Protein AF-A0A8S3QAE2-F1 (afdb_monomer_lite)

Structure (mmCIF, N/CA/C/O backbone):
data_AF-A0A8S3QAE2-F1
#
_entry.id   AF-A0A8S3QAE2-F1
#
loop_
_atom_site.group_PDB
_atom_site.id
_atom_site.type_symbol
_atom_site.label_atom_id
_atom_site.label_alt_id
_atom_site.label_comp_id
_atom_site.label_asym_id
_atom_site.label_entity_id
_atom_site.label_seq_id
_atom_site.pdbx_PDB_ins_code
_atom_site.Cartn_x
_atom_site.Cartn_y
_atom_site.Cartn_z
_atom_site.occupancy
_atom_site.B_iso_or_equiv
_atom_site.auth_seq_id
_atom_site.auth_comp_id
_atom_site.auth_asym_id
_atom_site.auth_atom_id
_atom_site.pdbx_PDB_model_num
ATOM 1 N N . MET A 1 1 ? 5.346 2.826 -36.496 1.00 33.41 1 MET A N 1
ATOM 2 C CA . MET A 1 1 ? 6.355 3.898 -36.346 1.00 33.41 1 MET A CA 1
ATOM 3 C C . MET A 1 1 ? 5.677 5.131 -35.771 1.00 33.41 1 MET A C 1
ATOM 5 O O . MET A 1 1 ? 4.585 5.444 -36.214 1.00 33.41 1 MET A O 1
ATOM 9 N N . ALA A 1 2 ? 6.364 5.783 -34.827 1.00 33.34 2 ALA A N 1
ATOM 10 C CA . ALA A 1 2 ? 6.107 7.104 -34.240 1.00 33.34 2 ALA A CA 1
ATOM 11 C C . ALA A 1 2 ? 4.849 7.286 -33.361 1.00 33.34 2 ALA A C 1
ATOM 13 O O . ALA A 1 2 ? 3.817 7.772 -33.804 1.00 33.34 2 ALA A O 1
ATOM 14 N N . GLY A 1 3 ? 5.013 6.998 -32.065 1.00 30.45 3 GLY A N 1
ATOM 15 C CA . GLY A 1 3 ? 4.266 7.628 -30.974 1.00 30.45 3 GLY A CA 1
ATOM 16 C C . GLY A 1 3 ? 5.260 8.137 -29.928 1.00 30.45 3 GLY A C 1
ATOM 17 O O . GLY A 1 3 ? 5.674 7.394 -29.048 1.00 30.45 3 GLY A O 1
ATOM 18 N N . ILE A 1 4 ? 5.722 9.373 -30.091 1.00 41.25 4 ILE A N 1
ATOM 19 C CA . ILE A 1 4 ? 6.618 10.121 -29.195 1.00 41.25 4 ILE A CA 1
ATOM 20 C C . ILE A 1 4 ? 6.100 11.571 -29.316 1.00 41.25 4 ILE A C 1
ATOM 22 O O . ILE A 1 4 ? 5.883 12.005 -30.442 1.00 41.25 4 ILE A O 1
ATOM 26 N N . LYS A 1 5 ? 5.814 12.397 -28.306 1.00 42.12 5 LYS A N 1
ATOM 27 C CA . LYS A 1 5 ? 6.364 12.667 -26.967 1.00 42.12 5 LYS A CA 1
ATOM 28 C C . LYS A 1 5 ? 5.298 13.515 -26.248 1.00 42.12 5 LYS A C 1
ATOM 30 O O . LYS A 1 5 ? 4.726 14.376 -26.907 1.00 42.12 5 LYS A O 1
ATOM 35 N N . ASN A 1 6 ? 5.067 13.293 -24.953 1.00 36.12 6 ASN A N 1
ATOM 36 C CA . ASN A 1 6 ? 4.832 14.323 -23.919 1.00 36.12 6 ASN A CA 1
ATOM 37 C C . ASN A 1 6 ? 4.380 13.650 -22.611 1.00 36.12 6 ASN A C 1
ATOM 39 O O . ASN A 1 6 ? 3.239 13.774 -22.183 1.00 36.12 6 ASN A O 1
ATOM 43 N N . GLY A 1 7 ? 5.294 12.922 -21.978 1.00 36.00 7 GLY A N 1
ATOM 44 C CA . GLY A 1 7 ? 5.273 12.693 -20.537 1.00 36.00 7 GLY A CA 1
ATOM 45 C C . GLY A 1 7 ? 6.662 13.081 -20.066 1.00 36.00 7 GLY A C 1
ATOM 46 O O . GLY A 1 7 ? 7.631 12.428 -20.454 1.00 36.00 7 GLY A O 1
ATOM 47 N N . PHE A 1 8 ? 6.790 14.233 -19.412 1.00 42.41 8 PHE A N 1
ATOM 48 C CA . PHE A 1 8 ? 8.089 14.701 -18.942 1.00 42.41 8 PHE A CA 1
ATOM 49 C C . PHE A 1 8 ? 8.642 13.719 -17.912 1.00 42.41 8 PHE A C 1
ATOM 51 O O . PHE A 1 8 ? 7.903 13.130 -17.134 1.00 42.41 8 PHE A O 1
ATOM 58 N N . ALA A 1 9 ? 9.954 13.533 -17.973 1.00 39.81 9 ALA A N 1
ATOM 59 C CA . ALA A 1 9 ? 10.709 12.635 -17.129 1.00 39.81 9 ALA A CA 1
ATOM 60 C C . ALA A 1 9 ? 10.407 12.837 -15.632 1.00 39.81 9 ALA A C 1
ATOM 62 O O . ALA A 1 9 ? 10.453 13.962 -15.134 1.00 39.81 9 ALA A O 1
ATOM 63 N N . ASN A 1 10 ? 10.242 11.695 -14.958 1.00 50.78 10 ASN A N 1
ATOM 64 C CA . ASN A 1 10 ? 10.251 11.450 -13.515 1.00 50.78 10 ASN A CA 1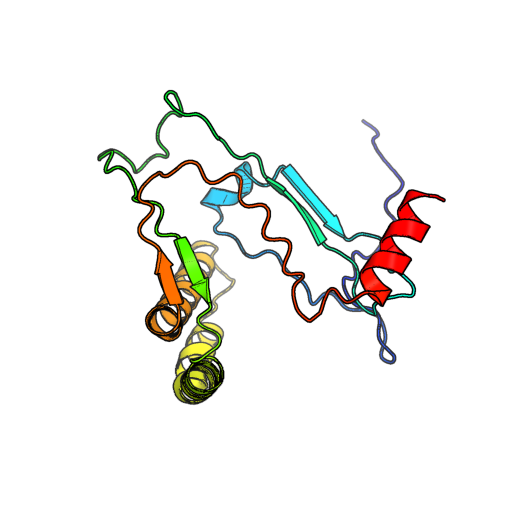
ATOM 65 C C . ASN A 1 10 ? 8.884 11.478 -12.805 1.00 50.78 10 ASN A C 1
ATOM 67 O O . ASN A 1 10 ? 8.464 12.489 -12.246 1.00 50.78 10 ASN A O 1
ATOM 71 N N . ASP A 1 11 ? 8.265 10.296 -12.754 1.00 72.50 11 ASP A N 1
ATOM 72 C CA . ASP A 1 11 ? 7.058 9.931 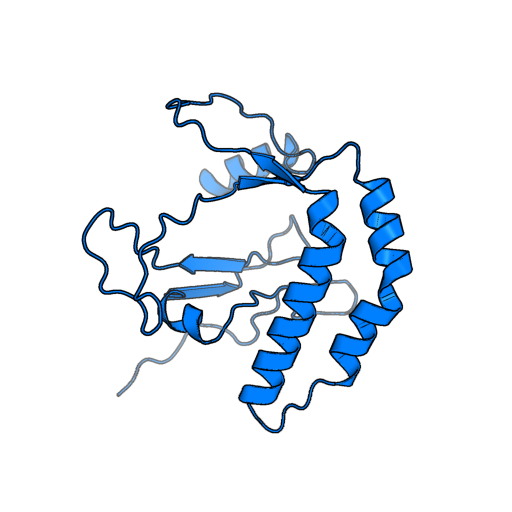-11.998 1.00 72.50 11 ASP A CA 1
ATOM 73 C C . ASP A 1 11 ? 7.301 9.922 -10.470 1.00 72.50 11 ASP A C 1
ATOM 75 O O . ASP A 1 11 ? 7.118 8.910 -9.792 1.00 72.50 11 ASP A O 1
ATOM 79 N N . PHE A 1 12 ? 7.785 11.031 -9.908 1.00 87.75 12 PHE A N 1
ATOM 80 C CA . PHE A 1 12 ? 7.964 11.167 -8.464 1.00 87.75 12 PHE A CA 1
ATOM 81 C C . PHE A 1 12 ? 6.611 11.250 -7.767 1.00 87.75 12 PHE A C 1
ATOM 83 O O . PHE A 1 12 ? 5.754 12.043 -8.147 1.00 87.75 12 PHE A O 1
ATOM 90 N N . THR A 1 13 ? 6.438 10.461 -6.712 1.00 89.94 13 THR A N 1
ATOM 91 C CA . THR A 1 13 ? 5.205 10.466 -5.921 1.00 89.94 13 THR A CA 1
ATOM 92 C C . THR A 1 13 ? 5.308 11.383 -4.708 1.00 89.94 13 THR A C 1
ATOM 94 O O . THR A 1 13 ? 4.295 11.666 -4.084 1.00 89.94 13 THR A O 1
ATOM 97 N N . PHE A 1 14 ? 6.506 11.890 -4.401 1.00 90.81 14 PHE A N 1
ATOM 98 C CA . PHE A 1 14 ? 6.782 12.772 -3.272 1.00 90.81 14 PHE A CA 1
ATOM 99 C C . PHE A 1 14 ? 7.762 13.896 -3.637 1.00 90.81 14 PHE A C 1
ATOM 101 O O . PHE A 1 14 ? 8.730 13.678 -4.370 1.00 90.81 14 PHE A O 1
ATOM 108 N N . CYS A 1 15 ? 7.529 15.090 -3.092 1.00 88.75 15 CYS A N 1
ATOM 109 C CA . CYS A 1 15 ? 8.373 16.274 -3.214 1.00 88.75 15 CYS A CA 1
ATOM 110 C C . CYS A 1 15 ? 8.490 16.971 -1.852 1.00 88.75 15 CYS A C 1
ATOM 112 O O . CYS A 1 15 ? 7.566 17.649 -1.400 1.00 88.75 15 CYS A O 1
ATOM 114 N N . GLY A 1 16 ? 9.644 16.811 -1.203 1.00 85.75 16 GLY A N 1
ATOM 115 C CA . GLY A 1 16 ? 9.941 17.405 0.097 1.00 85.75 16 GLY A CA 1
ATOM 116 C C . GLY A 1 16 ? 11.112 18.385 0.052 1.00 85.75 16 GLY A C 1
ATOM 117 O O . GLY A 1 16 ? 11.739 18.608 -0.983 1.00 85.75 16 GLY A O 1
ATOM 118 N N . ALA A 1 17 ? 11.471 18.932 1.217 1.00 83.88 17 ALA A N 1
ATOM 119 C CA . ALA A 1 17 ? 12.594 19.868 1.355 1.00 83.88 17 ALA A CA 1
ATOM 120 C C . ALA A 1 17 ? 13.947 19.290 0.885 1.00 83.88 17 ALA A C 1
ATOM 122 O O . ALA A 1 17 ? 14.838 20.041 0.498 1.00 83.88 17 ALA A O 1
ATOM 123 N N . ASN A 1 18 ? 14.082 17.960 0.890 1.00 85.00 18 ASN A N 1
ATOM 124 C CA . ASN A 1 18 ? 15.288 17.237 0.480 1.00 85.00 18 ASN A CA 1
ATOM 125 C C . ASN A 1 18 ? 15.243 16.746 -0.981 1.00 85.00 18 ASN A C 1
ATOM 127 O O . ASN A 1 18 ? 16.085 15.945 -1.380 1.00 85.00 18 ASN A O 1
ATOM 131 N N . GLY A 1 19 ? 14.270 17.204 -1.774 1.00 85.81 19 GLY A N 1
ATOM 132 C CA . GLY A 1 19 ? 14.099 16.821 -3.175 1.00 85.81 19 GLY A CA 1
ATOM 133 C C . GLY A 1 19 ? 12.911 15.891 -3.415 1.00 85.81 19 GLY A C 1
ATOM 134 O O . GLY A 1 19 ? 12.028 15.737 -2.570 1.00 85.81 19 GLY A O 1
ATOM 135 N N . MET A 1 20 ? 12.885 15.296 -4.608 1.00 88.69 20 MET A N 1
ATOM 136 C CA . MET A 1 20 ? 11.793 14.441 -5.071 1.00 88.69 20 MET A CA 1
ATOM 137 C C . MET A 1 20 ? 12.161 12.958 -4.971 1.00 88.69 20 MET A C 1
ATOM 139 O O . MET A 1 20 ? 13.304 12.580 -5.239 1.00 88.69 20 MET A O 1
ATOM 143 N N . SER A 1 21 ? 11.196 12.114 -4.611 1.00 87.81 21 SER A N 1
ATOM 144 C CA . SER A 1 21 ? 11.369 10.660 -4.532 1.00 87.81 21 SER A CA 1
ATOM 145 C C . SER A 1 21 ? 10.104 9.906 -4.952 1.00 87.81 21 SER A C 1
ATOM 147 O O . SER A 1 21 ? 9.015 10.467 -5.071 1.00 87.81 21 SER A O 1
ATOM 149 N N . VAL A 1 22 ? 10.268 8.615 -5.239 1.00 89.00 22 VAL A N 1
ATOM 150 C CA . VAL A 1 22 ? 9.166 7.670 -5.451 1.00 89.00 22 VAL A CA 1
ATOM 151 C C . VAL A 1 22 ? 9.042 6.871 -4.166 1.00 89.00 22 VAL A C 1
ATOM 153 O O . VAL A 1 22 ? 9.983 6.164 -3.814 1.00 89.00 22 VAL A O 1
ATOM 156 N N . ILE A 1 23 ? 7.934 7.026 -3.446 1.00 88.06 23 ILE A N 1
ATOM 157 C CA . ILE A 1 23 ? 7.687 6.327 -2.172 1.00 88.06 23 ILE A CA 1
ATOM 158 C C . ILE A 1 23 ? 6.285 5.717 -2.078 1.00 88.06 23 ILE A C 1
ATOM 160 O O . ILE A 1 23 ? 6.007 4.966 -1.145 1.00 88.06 23 ILE A O 1
ATOM 164 N N . ASP A 1 24 ? 5.421 5.993 -3.054 1.00 84.69 24 ASP A N 1
ATOM 165 C CA . ASP A 1 24 ? 4.077 5.440 -3.144 1.00 84.69 24 ASP A CA 1
ATOM 166 C C . ASP A 1 24 ? 4.053 4.349 -4.222 1.00 84.69 24 ASP A C 1
ATOM 168 O O . ASP A 1 24 ? 4.455 4.575 -5.365 1.00 84.69 24 ASP A O 1
ATOM 172 N N . TYR A 1 25 ? 3.577 3.154 -3.864 1.00 85.62 25 TYR A N 1
ATOM 173 C CA . TYR A 1 25 ? 3.627 1.973 -4.728 1.00 85.62 25 TYR A CA 1
ATOM 174 C C . TYR A 1 25 ? 2.297 1.220 -4.738 1.00 85.62 25 TYR A C 1
ATOM 176 O O . TYR A 1 25 ? 1.613 1.113 -3.720 1.00 85.62 25 TYR A O 1
ATOM 184 N N . LEU A 1 26 ? 1.972 0.621 -5.885 1.00 83.88 26 LEU A N 1
ATOM 185 C CA . LEU A 1 26 ? 0.961 -0.426 -5.992 1.00 83.88 26 LEU A CA 1
ATOM 186 C C . LEU A 1 26 ? 1.670 -1.778 -6.104 1.00 83.88 26 LEU A C 1
ATOM 188 O O . LEU A 1 26 ? 2.275 -2.074 -7.131 1.00 83.88 26 LEU A O 1
ATOM 192 N N . LEU A 1 27 ? 1.574 -2.600 -5.060 1.00 83.44 27 LEU A N 1
ATOM 193 C CA . LEU A 1 27 ? 2.109 -3.960 -5.061 1.00 83.44 27 LEU A CA 1
ATOM 194 C C . LEU A 1 27 ? 0.990 -4.950 -5.376 1.00 83.44 27 LEU A C 1
ATOM 196 O O . LEU A 1 27 ? -0.025 -4.984 -4.678 1.00 83.44 27 LEU A O 1
ATOM 200 N N . VAL A 1 28 ? 1.173 -5.758 -6.419 1.00 78.12 28 VAL A N 1
ATOM 201 C CA . VAL A 1 28 ? 0.235 -6.822 -6.796 1.00 78.12 28 VAL A CA 1
ATOM 202 C C . VAL A 1 28 ? 1.001 -8.060 -7.276 1.00 78.12 28 VAL A C 1
ATOM 204 O O . VAL A 1 28 ? 2.088 -7.913 -7.835 1.00 78.12 28 VAL A O 1
ATOM 207 N N . PRO A 1 29 ? 0.454 -9.277 -7.098 1.00 73.88 29 PRO A N 1
ATOM 208 C CA . PRO A 1 29 ? 0.997 -10.478 -7.725 1.00 73.88 29 PRO A CA 1
ATOM 209 C C . PRO A 1 29 ? 1.040 -10.356 -9.252 1.00 73.88 29 PRO A C 1
ATOM 211 O O . PRO A 1 29 ? 0.155 -9.738 -9.851 1.00 73.88 29 PRO A O 1
ATOM 214 N N . VAL A 1 30 ? 2.004 -11.027 -9.891 1.00 76.25 30 VAL A N 1
ATOM 215 C CA . VAL A 1 30 ? 2.148 -11.057 -11.362 1.00 76.25 30 VAL A CA 1
ATOM 216 C C . VAL A 1 30 ? 0.861 -11.524 -12.053 1.00 76.25 30 VAL A C 1
ATOM 218 O O . VAL A 1 30 ? 0.484 -10.997 -13.098 1.00 76.25 30 VAL A O 1
ATOM 221 N N . SER A 1 31 ? 0.121 -12.451 -11.438 1.00 75.69 31 SER A N 1
ATOM 222 C CA . SER A 1 31 ? -1.170 -12.939 -11.943 1.00 75.69 31 SER A CA 1
ATOM 223 C C . SER A 1 31 ? -2.245 -11.851 -12.073 1.00 75.69 31 SER A C 1
ATOM 225 O O . SER A 1 31 ? -3.191 -12.019 -12.842 1.00 75.69 31 SER A O 1
ATOM 227 N N . LEU A 1 32 ? -2.097 -10.725 -11.366 1.00 78.38 32 LEU A N 1
ATOM 228 C CA . LEU A 1 32 ? -3.000 -9.576 -11.425 1.00 78.38 32 LEU A CA 1
ATOM 229 C C . LEU A 1 32 ? -2.488 -8.455 -12.342 1.00 78.38 32 LEU A C 1
ATOM 231 O O . LEU A 1 32 ? -3.192 -7.470 -12.549 1.00 78.38 32 LEU A O 1
ATOM 235 N N . PHE A 1 33 ? -1.310 -8.574 -12.956 1.00 83.31 33 PHE A N 1
ATOM 236 C CA . PHE A 1 33 ? -0.841 -7.561 -13.912 1.00 83.31 33 PHE A CA 1
ATOM 237 C C . PHE A 1 33 ? -1.807 -7.363 -15.092 1.00 83.31 33 PHE A C 1
ATOM 239 O O . PHE A 1 33 ? -2.076 -6.211 -15.433 1.00 83.31 33 PHE A O 1
ATOM 246 N N . PRO A 1 34 ? -2.427 -8.418 -15.670 1.00 82.19 34 PRO A N 1
ATOM 247 C CA . PRO A 1 34 ? -3.360 -8.251 -16.784 1.00 82.19 34 PRO A CA 1
ATOM 248 C C . PRO A 1 34 ? -4.613 -7.429 -16.451 1.00 82.19 34 PRO A C 1
ATOM 250 O O . PRO A 1 34 ? -5.269 -6.922 -17.362 1.00 82.19 34 PRO A O 1
ATOM 253 N N . ILE A 1 35 ? -4.974 -7.291 -15.167 1.00 84.38 35 ILE A N 1
ATOM 254 C CA . ILE A 1 35 ? -6.123 -6.466 -14.774 1.00 84.38 35 ILE A CA 1
ATOM 255 C C . ILE A 1 35 ? -5.755 -4.989 -14.619 1.00 84.38 35 ILE A C 1
ATOM 257 O O . ILE A 1 35 ? -6.650 -4.151 -14.696 1.00 84.38 35 ILE A O 1
ATOM 261 N N . VAL A 1 36 ? -4.483 -4.625 -14.451 1.00 87.06 36 VAL A N 1
ATOM 262 C CA . VAL A 1 36 ? -4.068 -3.220 -14.332 1.00 87.06 36 VAL A CA 1
ATOM 263 C C . VAL A 1 36 ? -4.026 -2.592 -15.728 1.00 87.06 36 VAL A C 1
ATOM 265 O O . VAL A 1 36 ? -3.139 -2.883 -16.523 1.00 87.06 36 VAL A O 1
ATOM 268 N N . ARG A 1 37 ? -4.998 -1.729 -16.055 1.00 84.75 37 ARG A N 1
ATOM 269 C CA . ARG A 1 37 ? -5.034 -1.022 -17.354 1.00 84.75 37 ARG A CA 1
ATOM 270 C C . ARG A 1 37 ? -4.162 0.213 -17.373 1.00 84.75 37 ARG A C 1
ATOM 272 O O . ARG A 1 37 ? -3.623 0.564 -18.417 1.00 84.75 37 ARG A O 1
ATOM 279 N N . GLN A 1 38 ? -4.110 0.909 -16.245 1.00 84.50 38 GLN A N 1
ATOM 280 C CA . GLN A 1 38 ? -3.473 2.208 -16.165 1.00 84.50 38 GLN A CA 1
ATOM 281 C C . GLN A 1 38 ? -2.932 2.435 -14.760 1.00 84.50 38 GLN A C 1
ATOM 283 O O . GLN A 1 38 ? -3.618 2.161 -13.774 1.00 84.50 38 GLN A O 1
ATOM 288 N N . LEU A 1 39 ? -1.711 2.955 -14.700 1.00 87.75 39 LEU A N 1
ATOM 289 C CA . LEU A 1 39 ? -1.067 3.483 -13.509 1.00 87.75 39 LEU A CA 1
ATOM 290 C C . LEU A 1 39 ? -0.482 4.841 -13.905 1.00 87.75 39 LEU A C 1
ATOM 292 O O . LEU A 1 39 ? 0.366 4.898 -14.792 1.00 87.75 39 LEU A O 1
ATOM 296 N N . ILE A 1 40 ? -0.980 5.922 -13.311 1.00 86.50 40 ILE A N 1
ATOM 297 C CA . ILE A 1 40 ? -0.505 7.288 -13.563 1.00 86.50 40 ILE A CA 1
ATOM 298 C C . ILE A 1 40 ? -0.127 7.928 -12.235 1.00 86.50 40 ILE A C 1
ATOM 300 O O . ILE A 1 40 ? -0.938 7.949 -11.307 1.00 86.50 40 ILE A O 1
ATOM 304 N N . VAL A 1 41 ? 1.065 8.518 -12.178 1.00 88.31 41 VAL A N 1
ATOM 305 C CA . VAL A 1 41 ? 1.405 9.499 -11.148 1.00 88.31 41 VAL A CA 1
ATOM 306 C C . VAL A 1 41 ? 0.854 10.850 -11.591 1.00 88.31 41 VAL A C 1
ATOM 308 O O . VAL A 1 41 ? 1.169 11.349 -12.669 1.00 88.31 41 VAL A O 1
ATOM 311 N N . SER A 1 42 ? -0.056 11.406 -10.800 1.00 83.88 42 SER A N 1
ATOM 312 C CA . SER A 1 42 ? -0.678 12.698 -11.094 1.00 83.88 42 SER A CA 1
ATOM 313 C C . SER A 1 42 ? 0.303 13.838 -10.821 1.00 83.88 42 SER A C 1
ATOM 315 O O . SER A 1 42 ? 1.310 13.657 -10.147 1.00 83.88 42 SER A O 1
ATOM 317 N N . ASN A 1 43 ? -0.005 15.045 -11.291 1.00 83.94 43 ASN A N 1
ATOM 318 C CA . ASN A 1 43 ? 0.810 16.208 -10.945 1.00 83.94 43 ASN A CA 1
ATOM 319 C C . ASN A 1 43 ? 0.764 16.485 -9.435 1.00 83.94 43 ASN A C 1
ATOM 321 O O . ASN A 1 43 ? -0.282 16.323 -8.796 1.00 83.94 43 A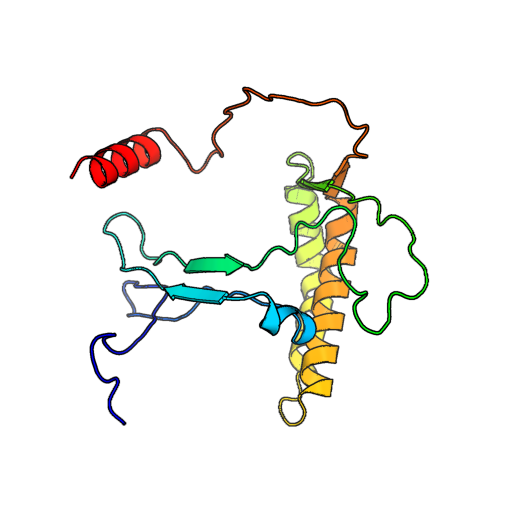SN A O 1
ATOM 325 N N . PHE A 1 44 ? 1.879 16.978 -8.892 1.00 83.88 44 PHE A N 1
ATOM 326 C CA . PHE A 1 44 ? 1.900 17.555 -7.553 1.00 83.88 44 PHE A CA 1
ATOM 327 C C . PHE A 1 44 ? 0.875 18.681 -7.440 1.00 83.88 44 PHE A C 1
ATOM 329 O O . PHE A 1 44 ? 0.643 19.450 -8.377 1.00 83.88 44 PHE A O 1
ATOM 336 N N . THR A 1 45 ? 0.278 18.786 -6.260 1.00 81.25 45 THR A N 1
ATOM 337 C CA . THR A 1 45 ? -0.636 19.876 -5.927 1.00 81.25 45 THR A CA 1
ATOM 338 C C . THR A 1 45 ? -0.023 20.707 -4.814 1.00 81.25 45 THR A C 1
ATOM 340 O O . THR A 1 45 ? 0.835 20.238 -4.078 1.00 81.25 45 THR A O 1
ATOM 343 N N . THR A 1 46 ? -0.482 21.940 -4.629 1.00 80.56 46 THR A N 1
ATOM 344 C CA . THR A 1 46 ? -0.032 22.777 -3.505 1.00 80.56 46 THR A CA 1
ATOM 345 C C . THR A 1 46 ? -0.564 22.302 -2.148 1.00 80.56 46 THR A C 1
ATOM 347 O O . THR A 1 46 ? -0.238 22.892 -1.121 1.00 80.56 46 THR A O 1
ATOM 350 N N . PHE A 1 47 ? -1.404 21.265 -2.133 1.00 80.56 47 PHE A N 1
ATOM 351 C CA . PHE A 1 47 ? -2.113 20.788 -0.946 1.00 80.56 47 PHE A CA 1
ATOM 352 C C . PHE A 1 47 ? -1.459 19.571 -0.294 1.00 80.56 47 PHE A C 1
ATOM 354 O O . PHE A 1 47 ? -1.844 19.206 0.815 1.00 80.56 47 PHE A O 1
ATOM 361 N N . SER A 1 48 ? -0.505 18.937 -0.973 1.00 83.94 48 SER A N 1
ATOM 362 C CA . SER A 1 48 ? 0.249 17.806 -0.450 1.00 83.94 48 SER A CA 1
ATOM 363 C C . SER A 1 48 ? 1.627 17.767 -1.096 1.00 83.94 48 SER A C 1
ATOM 365 O O . SER A 1 48 ? 1.789 18.050 -2.280 1.00 83.94 48 SER A O 1
ATOM 367 N N . ASP A 1 49 ? 2.606 17.385 -0.294 1.00 85.38 49 ASP A N 1
ATOM 368 C CA . ASP A 1 49 ? 3.937 16.953 -0.705 1.00 85.38 49 ASP A CA 1
ATOM 369 C C . ASP A 1 49 ? 3.929 15.619 -1.470 1.00 85.38 49 ASP A C 1
ATOM 371 O O . ASP A 1 49 ? 4.937 15.271 -2.078 1.00 85.38 49 ASP A O 1
ATOM 375 N N . HIS A 1 50 ? 2.800 14.903 -1.515 1.00 89.94 50 HIS A N 1
ATOM 376 C CA . HIS A 1 50 ? 2.608 13.714 -2.339 1.00 89.94 50 HIS A CA 1
ATOM 377 C C . HIS A 1 50 ? 1.766 13.986 -3.595 1.00 89.94 50 HIS A C 1
ATOM 379 O O . HIS A 1 50 ? 0.797 14.752 -3.592 1.00 89.94 50 HIS A O 1
ATOM 385 N N . ALA A 1 51 ? 2.111 13.290 -4.675 1.00 87.75 51 ALA A N 1
ATOM 386 C CA . ALA A 1 51 ? 1.331 13.192 -5.897 1.00 87.75 51 ALA A CA 1
ATOM 387 C C . ALA A 1 51 ? 0.395 11.974 -5.852 1.00 87.75 51 ALA A C 1
ATOM 389 O O . ALA A 1 51 ? 0.748 10.895 -5.378 1.00 87.75 51 ALA A O 1
ATOM 390 N N . PHE A 1 52 ? -0.821 12.128 -6.378 1.00 82.94 52 PHE A N 1
ATOM 391 C CA . PHE A 1 52 ? -1.810 11.050 -6.381 1.00 82.94 52 PHE A CA 1
ATOM 392 C C . PHE A 1 52 ? -1.462 9.943 -7.381 1.00 82.94 52 PHE A C 1
ATOM 394 O O . PHE A 1 52 ? -1.226 10.217 -8.557 1.00 82.94 52 PHE A O 1
ATOM 401 N N . LEU A 1 53 ? -1.567 8.685 -6.949 1.00 86.38 53 LEU A N 1
ATOM 402 C CA . LEU A 1 53 ? -1.548 7.525 -7.841 1.00 86.38 53 LEU A CA 1
ATOM 403 C C . LEU A 1 53 ? -2.956 7.226 -8.365 1.00 86.38 53 LEU A C 1
ATOM 405 O O . LEU A 1 53 ? -3.843 6.819 -7.612 1.00 86.38 53 LEU A O 1
ATOM 409 N N . HIS A 1 54 ? -3.162 7.393 -9.669 1.00 81.69 54 HIS A N 1
ATOM 410 C CA . HIS A 1 54 ? -4.378 6.965 -10.351 1.00 81.69 54 HIS A CA 1
ATOM 411 C C . HIS A 1 54 ? -4.178 5.555 -10.906 1.00 81.69 54 HIS A C 1
ATOM 413 O O . HIS A 1 54 ? -3.329 5.318 -11.763 1.00 81.69 54 HIS A O 1
ATOM 419 N N . ILE A 1 55 ? -4.990 4.620 -10.414 1.00 84.88 55 ILE A N 1
ATOM 420 C CA . ILE A 1 55 ? -4.980 3.217 -10.820 1.00 84.88 55 ILE A CA 1
ATOM 421 C C . ILE A 1 55 ? -6.317 2.877 -11.482 1.00 84.88 55 ILE A C 1
ATOM 423 O O . ILE A 1 55 ? -7.373 3.012 -10.861 1.00 84.88 55 ILE A O 1
ATOM 427 N N . GLN A 1 56 ? -6.274 2.381 -12.717 1.00 81.19 56 GLN A N 1
ATOM 428 C CA . GLN A 1 56 ? -7.440 1.828 -13.403 1.00 81.19 56 GLN A CA 1
ATOM 429 C C . GLN A 1 56 ? -7.335 0.305 -13.468 1.00 81.19 56 GLN A C 1
ATOM 431 O O . GLN A 1 56 ? -6.428 -0.245 -14.095 1.00 81.19 56 GLN A O 1
ATOM 436 N N . LEU A 1 57 ? -8.307 -0.379 -12.865 1.00 85.12 57 LEU A N 1
ATOM 437 C CA . LEU A 1 57 ? -8.396 -1.838 -12.866 1.00 85.12 57 LEU A CA 1
ATOM 438 C C . LEU A 1 57 ? -9.525 -2.315 -13.791 1.00 85.12 57 LEU A C 1
ATOM 440 O O . LEU A 1 57 ? -10.659 -1.842 -13.710 1.00 85.12 57 LEU A O 1
ATOM 444 N N . SER A 1 58 ? -9.229 -3.299 -14.639 1.00 80.19 58 SER A N 1
ATOM 445 C CA . SER A 1 58 ? -10.211 -4.138 -15.326 1.00 80.19 58 SER A CA 1
ATOM 446 C C . SER A 1 58 ? -10.845 -5.072 -14.308 1.00 80.19 58 SER A C 1
ATOM 448 O O . SER A 1 58 ? -10.426 -6.217 -14.145 1.00 80.19 58 SER A O 1
ATOM 450 N N . LEU A 1 59 ? -11.863 -4.604 -13.600 1.00 64.81 59 LEU A N 1
ATOM 451 C CA . LEU A 1 59 ? -12.669 -5.521 -12.812 1.00 64.81 59 LEU A CA 1
ATOM 452 C C . LEU A 1 59 ? -13.525 -6.334 -13.785 1.00 64.81 59 LEU A C 1
ATOM 454 O O . LEU A 1 59 ? -14.453 -5.804 -14.398 1.00 64.81 59 LEU A O 1
ATOM 458 N N . LEU A 1 60 ? -13.228 -7.629 -13.917 1.00 55.75 60 LEU A N 1
ATOM 459 C CA . LEU A 1 60 ? -14.174 -8.606 -14.452 1.00 55.75 60 LEU A CA 1
ATOM 460 C C . LEU A 1 60 ? -15.316 -8.759 -13.438 1.00 55.75 60 LEU A C 1
ATOM 462 O O . LEU A 1 60 ? -15.455 -9.768 -12.758 1.00 55.75 60 LEU A O 1
ATOM 466 N N . CYS A 1 61 ? -16.158 -7.736 -13.321 1.00 41.78 61 CYS A N 1
ATOM 467 C CA . CYS A 1 61 ? -17.436 -7.826 -12.631 1.00 41.78 61 CYS A CA 1
ATOM 468 C C . CYS A 1 61 ? -18.443 -8.558 -13.525 1.00 41.78 61 CYS A C 1
ATOM 470 O O . CYS A 1 61 ? -19.512 -8.028 -13.812 1.00 41.78 61 CYS A O 1
ATOM 472 N N . ASN A 1 62 ? -18.125 -9.778 -13.964 1.00 38.38 62 ASN A N 1
ATOM 473 C CA . ASN A 1 62 ? -19.120 -10.641 -14.581 1.00 38.38 62 ASN A CA 1
ATOM 474 C C . ASN A 1 62 ? -19.609 -11.656 -13.560 1.00 38.38 62 ASN A C 1
ATOM 476 O O . ASN A 1 62 ? -19.072 -12.747 -13.390 1.00 38.38 62 ASN A O 1
ATOM 480 N N . LYS A 1 63 ? -20.736 -11.291 -12.941 1.00 47.50 63 LYS A N 1
ATOM 481 C CA . LYS A 1 63 ? -21.767 -12.272 -12.623 1.00 47.50 63 LYS A CA 1
ATOM 482 C C . LYS A 1 63 ? -21.962 -13.141 -13.878 1.00 47.50 63 LYS A C 1
ATOM 484 O O . LYS A 1 63 ? -22.370 -12.635 -14.914 1.00 47.50 63 LYS A O 1
ATOM 489 N N . GLN A 1 64 ? -21.668 -14.429 -13.738 1.00 41.22 64 GLN A N 1
ATOM 490 C CA . GLN A 1 64 ? -22.051 -15.553 -14.602 1.00 41.22 64 GLN A CA 1
ATOM 491 C C . GLN A 1 64 ? -21.126 -16.032 -15.733 1.00 41.22 64 GLN A C 1
ATOM 493 O O . GLN A 1 64 ? -21.259 -17.204 -16.036 1.00 41.22 64 GLN A O 1
ATOM 498 N N . ASN A 1 65 ? -20.176 -15.280 -16.305 1.00 38.50 65 ASN A N 1
ATOM 499 C CA . ASN A 1 65 ? -19.405 -15.793 -17.465 1.00 38.50 65 ASN A CA 1
ATOM 500 C C . ASN A 1 65 ? -17.933 -15.334 -17.516 1.00 38.50 65 ASN A C 1
ATOM 502 O O . ASN A 1 65 ? -17.481 -14.800 -18.529 1.00 38.50 65 ASN A O 1
ATOM 506 N N . SER A 1 66 ? -17.164 -15.503 -16.442 1.00 38.09 66 SER A N 1
ATOM 507 C CA . SER A 1 66 ? -15.699 -15.454 -16.537 1.00 38.09 66 SER A CA 1
ATOM 508 C C . SER A 1 66 ? -15.167 -16.878 -16.593 1.00 38.09 66 SER A C 1
ATOM 510 O O . SER A 1 66 ? -15.365 -17.645 -15.653 1.00 38.09 66 SER A O 1
ATOM 512 N N . THR A 1 67 ? -14.505 -17.223 -17.696 1.00 39.84 67 THR A N 1
ATOM 513 C CA . THR A 1 67 ? -13.636 -18.399 -17.778 1.00 39.84 67 THR A CA 1
ATOM 514 C C . THR A 1 67 ? -12.716 -18.418 -16.555 1.00 39.84 67 THR A C 1
ATOM 516 O O . THR A 1 67 ? -12.118 -17.374 -16.264 1.00 39.84 67 THR A O 1
ATOM 519 N N . PRO A 1 68 ? -12.634 -19.538 -15.819 1.00 39.25 68 PRO A N 1
ATOM 520 C CA . PRO A 1 68 ? -11.855 -19.605 -14.593 1.00 39.25 68 PRO A CA 1
ATOM 521 C C . PRO A 1 68 ? -10.390 -19.279 -14.883 1.00 39.25 68 PRO A C 1
ATOM 523 O O . PRO A 1 68 ? -9.851 -19.633 -15.936 1.00 39.25 68 PRO A O 1
ATOM 526 N N . PHE A 1 69 ? -9.747 -18.590 -13.939 1.00 43.03 69 PHE A N 1
ATOM 527 C CA . PHE A 1 69 ? -8.290 -18.579 -13.877 1.00 43.03 69 PHE A CA 1
ATOM 528 C C . PHE A 1 69 ? -7.804 -20.042 -13.846 1.00 43.03 69 PHE A C 1
ATOM 530 O O . PHE A 1 69 ? -8.452 -20.872 -13.199 1.00 43.03 69 PHE A O 1
ATOM 537 N N . PRO A 1 70 ? -6.698 -20.390 -14.527 1.00 38.88 70 PRO A N 1
ATOM 538 C CA . PRO A 1 70 ? -6.174 -21.747 -14.469 1.00 38.88 70 PRO A CA 1
ATOM 539 C C . PRO A 1 70 ? -5.778 -22.047 -13.016 1.00 38.88 70 PRO A C 1
ATOM 541 O O . PRO A 1 70 ? -4.841 -21.442 -12.498 1.00 38.88 70 PRO A O 1
ATOM 544 N N . GLY A 1 71 ? -6.549 -22.916 -12.356 1.00 44.34 71 GLY A N 1
ATOM 545 C CA . GLY A 1 71 ? -6.419 -23.256 -10.934 1.00 44.34 71 GLY A CA 1
ATOM 546 C C . GLY A 1 71 ? -7.723 -23.222 -10.123 1.00 44.34 71 GLY A C 1
ATOM 547 O O . GLY A 1 71 ? -7.733 -23.728 -9.007 1.00 44.34 71 GLY A O 1
ATOM 548 N N . ASP A 1 72 ? -8.819 -22.677 -10.665 1.00 42.00 72 ASP A N 1
ATOM 549 C CA . ASP A 1 72 ? -10.095 -22.504 -9.944 1.00 42.00 72 ASP A CA 1
ATOM 550 C C . ASP A 1 72 ? -11.157 -23.542 -10.373 1.00 42.00 72 ASP A C 1
ATOM 552 O O . ASP A 1 72 ? -12.255 -23.213 -10.822 1.00 42.00 72 ASP A O 1
ATOM 556 N N . GLU A 1 73 ? -10.798 -24.831 -10.318 1.00 43.97 73 GLU A N 1
ATOM 557 C CA . GLU A 1 73 ? -11.674 -25.943 -10.741 1.00 43.97 73 GLU A CA 1
ATOM 558 C C . GLU A 1 73 ? -12.773 -26.282 -9.719 1.00 43.97 73 GLU A C 1
ATOM 560 O O . GLU A 1 73 ? -13.715 -27.009 -10.031 1.00 43.97 73 GLU A O 1
ATOM 565 N N . ASN A 1 74 ? -12.719 -25.699 -8.521 1.00 41.88 74 ASN A N 1
ATOM 566 C CA . ASN A 1 74 ? -13.732 -25.871 -7.488 1.00 41.88 74 ASN A CA 1
ATOM 567 C C . ASN A 1 74 ? -14.362 -24.517 -7.189 1.00 41.88 74 ASN A C 1
ATOM 569 O O . ASN A 1 74 ? -13.867 -23.774 -6.349 1.00 41.88 74 ASN A O 1
ATOM 573 N N . GLY A 1 75 ? -15.468 -24.212 -7.873 1.00 39.88 75 GLY A N 1
ATOM 574 C CA . GLY A 1 75 ? -16.279 -23.008 -7.679 1.00 39.88 75 GLY A CA 1
ATOM 575 C C . GLY A 1 75 ? -16.953 -22.933 -6.304 1.00 39.88 75 GLY A C 1
ATOM 576 O O . GLY A 1 75 ? -18.181 -22.842 -6.205 1.00 39.88 75 GLY A O 1
ATOM 577 N N . GLU A 1 76 ? -16.168 -22.947 -5.230 1.00 39.72 76 GLU A N 1
ATOM 578 C CA . GLU A 1 76 ? -16.602 -22.437 -3.946 1.00 39.72 76 GLU A CA 1
ATOM 579 C C . GLU A 1 76 ? -16.894 -20.954 -4.147 1.00 39.72 76 GLU A C 1
ATOM 581 O O . GLU A 1 76 ? -16.040 -20.166 -4.552 1.00 39.72 76 GLU A O 1
ATOM 586 N N . LYS A 1 77 ? -18.146 -20.559 -3.904 1.00 42.69 77 LYS A N 1
ATOM 587 C CA . LYS A 1 77 ? -18.503 -19.150 -3.755 1.00 42.69 77 LYS A CA 1
ATOM 588 C C . LYS A 1 77 ? -17.586 -18.579 -2.679 1.00 42.69 77 LYS A C 1
ATOM 590 O O . LYS A 1 77 ? -17.905 -18.716 -1.501 1.00 42.69 77 LYS A O 1
ATOM 595 N N . LEU A 1 78 ? -16.489 -17.938 -3.083 1.00 45.16 78 LEU A N 1
ATOM 596 C CA . LEU A 1 78 ? -15.652 -17.121 -2.218 1.00 45.16 78 LEU A CA 1
ATOM 597 C C . LEU A 1 78 ? -16.592 -16.132 -1.539 1.00 45.16 78 LEU A C 1
ATOM 599 O O . LEU A 1 78 ? -17.038 -15.148 -2.140 1.00 45.16 78 LEU A O 1
ATOM 603 N N . SER A 1 79 ? -16.973 -16.433 -0.297 1.00 45.75 79 SER A N 1
ATOM 604 C CA . SER A 1 79 ? -17.642 -15.473 0.553 1.00 45.75 79 SER A CA 1
ATOM 605 C C . SER A 1 79 ? -16.676 -14.308 0.630 1.00 45.75 79 SER A C 1
ATOM 607 O O . SER A 1 79 ? -15.604 -14.436 1.215 1.00 45.75 79 SER A O 1
ATOM 609 N N . GLN A 1 80 ? -17.006 -13.207 -0.047 1.00 52.12 80 GLN A N 1
ATOM 610 C CA . GLN A 1 80 ? -16.218 -11.988 0.033 1.00 52.12 80 GLN A CA 1
ATOM 611 C C . GLN A 1 80 ? -16.336 -11.478 1.464 1.00 52.12 80 GLN A C 1
ATOM 613 O O . GLN A 1 80 ? -17.246 -10.709 1.804 1.00 52.12 80 GLN A O 1
ATOM 618 N N . ASP A 1 81 ? -15.438 -11.973 2.304 1.00 57.28 81 ASP A N 1
ATOM 619 C CA . ASP A 1 81 ? -15.241 -11.514 3.655 1.00 57.28 81 ASP A CA 1
ATOM 620 C C . ASP A 1 81 ? -14.816 -10.058 3.550 1.00 57.28 81 ASP A C 1
ATOM 622 O O . ASP A 1 81 ? -13.746 -9.715 3.049 1.00 57.28 81 ASP A O 1
ATOM 626 N N . LYS A 1 82 ? -15.718 -9.163 3.953 1.00 61.03 82 LYS A N 1
ATOM 627 C CA . LYS A 1 82 ? -15.394 -7.744 4.014 1.00 61.03 82 LYS A CA 1
ATOM 628 C C . LYS A 1 82 ? -14.729 -7.493 5.349 1.00 61.03 82 LYS A C 1
ATOM 630 O O . LYS A 1 82 ? -15.389 -7.514 6.385 1.00 61.03 82 LYS A O 1
ATOM 635 N N . PHE A 1 83 ? -13.437 -7.233 5.316 1.00 69.44 83 PHE A N 1
ATOM 636 C CA . PHE A 1 83 ? -12.682 -6.834 6.490 1.00 69.44 83 PHE A CA 1
ATOM 637 C C . PHE A 1 83 ? -12.796 -5.318 6.667 1.00 69.44 83 PHE A C 1
ATOM 639 O O . PHE A 1 83 ? -12.589 -4.554 5.724 1.00 69.44 83 PHE A O 1
ATOM 646 N N . LYS A 1 84 ? -13.180 -4.870 7.866 1.00 73.38 84 LYS A N 1
ATOM 647 C CA . LYS A 1 84 ? -13.122 -3.455 8.259 1.00 73.38 84 LYS A CA 1
ATOM 648 C C . LYS A 1 84 ? -12.120 -3.314 9.397 1.00 73.38 84 LYS A C 1
ATOM 650 O O . LYS A 1 84 ? -12.159 -4.101 10.337 1.00 73.38 84 LYS A O 1
ATOM 655 N N . TRP A 1 85 ? -11.285 -2.283 9.332 1.00 75.62 85 TRP A N 1
ATOM 656 C CA . TRP A 1 85 ? -10.453 -1.875 10.458 1.00 75.62 85 TRP A CA 1
ATOM 657 C C . TRP A 1 85 ? -11.296 -1.664 11.724 1.00 75.62 85 TRP A C 1
ATOM 659 O O . TRP A 1 85 ? -12.357 -1.028 11.662 1.00 75.62 85 TRP A O 1
ATOM 669 N N . ASN A 1 86 ? -10.848 -2.222 12.849 1.00 79.94 86 ASN A N 1
ATOM 670 C CA . ASN A 1 86 ? -11.441 -1.950 14.150 1.00 79.94 86 ASN A CA 1
ATOM 671 C C . ASN A 1 86 ? -10.640 -0.850 14.861 1.00 79.94 86 ASN A C 1
ATOM 673 O O . ASN A 1 86 ? -9.572 -1.118 15.405 1.00 79.94 86 ASN A O 1
ATOM 677 N N . ASP A 1 87 ? -11.162 0.381 14.859 1.00 77.94 87 ASP A N 1
ATOM 678 C CA . ASP A 1 87 ? -10.486 1.547 15.448 1.00 77.94 87 ASP A CA 1
ATOM 679 C C . ASP A 1 87 ? -10.167 1.365 16.942 1.00 77.94 87 ASP A C 1
ATOM 681 O O . ASP A 1 87 ? -9.142 1.854 17.412 1.00 77.94 87 ASP A O 1
ATOM 685 N N . GLU A 1 88 ? -10.984 0.601 17.673 1.00 86.12 88 GLU A N 1
ATOM 686 C CA . GLU A 1 88 ? -10.766 0.295 19.097 1.00 86.12 88 GLU A CA 1
ATOM 687 C C . GLU A 1 88 ? -9.499 -0.537 19.336 1.00 86.12 88 GLU A C 1
ATOM 689 O O . GLU A 1 88 ? -8.898 -0.473 20.406 1.00 86.12 88 GLU A O 1
ATOM 694 N N . LEU A 1 89 ? -9.070 -1.304 18.331 1.00 85.00 89 LEU A N 1
ATOM 695 C CA . LEU A 1 89 ? -7.899 -2.174 18.408 1.00 85.00 89 LEU A CA 1
ATOM 696 C C . LEU A 1 89 ? -6.655 -1.543 17.775 1.00 85.00 89 LEU A C 1
ATOM 698 O O . LEU A 1 89 ? -5.634 -2.214 17.635 1.00 85.00 89 LEU A O 1
ATOM 702 N N . LYS A 1 90 ? -6.712 -0.262 17.393 1.00 82.50 90 LYS A N 1
ATOM 703 C CA . LYS A 1 90 ? -5.634 0.405 16.656 1.00 82.50 90 LYS A CA 1
ATOM 704 C C . LYS A 1 90 ? -4.295 0.377 17.397 1.00 82.50 90 LYS A C 1
ATOM 706 O O . LYS A 1 90 ? -3.294 -0.002 16.796 1.00 82.50 90 LYS A O 1
ATOM 711 N N . GLU A 1 91 ? -4.269 0.756 18.676 1.00 85.56 91 GLU A N 1
ATOM 712 C CA . GLU A 1 91 ? -3.021 0.771 19.458 1.00 85.56 91 GLU A CA 1
ATOM 713 C C . GLU A 1 91 ? -2.489 -0.648 19.694 1.00 85.56 91 GLU A C 1
ATOM 715 O O . GLU A 1 91 ? -1.306 -0.901 19.513 1.00 85.56 91 GLU A O 1
ATOM 720 N N . GLN A 1 92 ? -3.372 -1.615 19.956 1.00 87.75 92 GLN A N 1
ATOM 721 C CA . GLN A 1 92 ? -2.982 -3.022 20.113 1.00 87.75 92 GLN A CA 1
ATOM 722 C C . GLN A 1 92 ? -2.403 -3.600 18.816 1.00 87.75 92 GLN A C 1
ATOM 724 O O . GLN A 1 92 ? -1.434 -4.355 18.840 1.00 87.75 92 GLN A O 1
ATOM 729 N N . CYS A 1 93 ? -2.971 -3.216 17.672 1.00 87.00 93 CYS A N 1
ATOM 730 C CA . CYS A 1 93 ? -2.448 -3.588 16.369 1.00 87.00 93 CYS A CA 1
ATOM 731 C C . CYS A 1 93 ? -1.070 -2.967 16.121 1.00 87.00 93 CYS A C 1
ATOM 733 O O . CYS A 1 93 ? -0.182 -3.638 15.597 1.00 87.00 93 CYS A O 1
ATOM 735 N N . ARG A 1 94 ? -0.878 -1.700 16.505 1.00 87.94 94 ARG A N 1
ATOM 736 C CA . ARG A 1 94 ? 0.418 -1.022 16.416 1.00 87.94 94 ARG A CA 1
ATOM 737 C C . ARG A 1 94 ? 1.469 -1.738 17.261 1.00 87.94 94 ARG A C 1
ATOM 739 O O . ARG A 1 94 ? 2.540 -2.040 16.743 1.00 87.94 94 ARG A O 1
ATOM 746 N N . ASP A 1 95 ? 1.152 -2.058 18.510 1.00 90.19 95 ASP A N 1
ATOM 747 C CA . ASP A 1 95 ? 2.063 -2.782 19.400 1.00 90.19 95 ASP A CA 1
ATOM 748 C C . ASP A 1 95 ? 2.368 -4.185 18.862 1.00 90.19 95 ASP A C 1
ATOM 750 O O . ASP A 1 95 ? 3.516 -4.624 18.873 1.00 90.19 95 ASP A O 1
ATOM 754 N N . CYS A 1 96 ? 1.369 -4.874 18.305 1.00 89.06 96 CYS A N 1
ATOM 755 C CA . CYS A 1 96 ? 1.559 -6.178 17.673 1.00 89.06 96 CYS A CA 1
ATOM 756 C C . CYS A 1 96 ? 2.493 -6.102 16.455 1.00 89.06 96 CYS A C 1
ATOM 758 O O . CYS A 1 96 ? 3.378 -6.946 16.309 1.00 89.06 96 CYS A O 1
ATOM 760 N N . LEU A 1 97 ? 2.349 -5.075 15.611 1.00 89.00 97 LEU A N 1
ATOM 761 C CA . LEU A 1 97 ? 3.255 -4.832 14.485 1.00 89.00 97 LEU A CA 1
ATOM 762 C C . LEU A 1 97 ? 4.686 -4.564 14.960 1.00 89.00 97 LEU A C 1
ATOM 764 O O . LEU A 1 97 ? 5.619 -5.149 14.416 1.00 89.00 97 LEU A O 1
ATOM 768 N N . LEU A 1 98 ? 4.857 -3.735 15.994 1.00 89.88 98 LEU A N 1
ATOM 769 C CA . LEU A 1 98 ? 6.171 -3.441 16.573 1.00 89.88 98 LEU A CA 1
ATOM 770 C C . LEU A 1 98 ? 6.825 -4.700 17.157 1.00 89.88 98 LEU A C 1
ATOM 772 O O . LEU A 1 98 ? 7.998 -4.960 16.896 1.00 89.88 98 LEU A O 1
ATOM 776 N N . ASN A 1 99 ? 6.056 -5.522 17.870 1.00 91.31 99 ASN A N 1
ATOM 777 C CA . ASN A 1 99 ? 6.546 -6.765 18.467 1.00 91.31 99 ASN A CA 1
ATOM 778 C C . ASN A 1 99 ? 6.885 -7.842 17.425 1.00 91.31 99 ASN A C 1
ATOM 780 O O . ASN A 1 99 ? 7.710 -8.711 17.689 1.00 91.31 99 ASN A O 1
ATOM 784 N N . ASN A 1 100 ? 6.275 -7.792 16.238 1.00 89.69 100 ASN A N 1
ATOM 785 C CA . ASN A 1 100 ? 6.558 -8.715 15.136 1.00 89.69 100 ASN A CA 1
ATOM 786 C C . ASN A 1 100 ? 7.493 -8.114 14.075 1.00 89.69 100 ASN A C 1
ATOM 788 O O . ASN A 1 100 ? 7.672 -8.701 13.005 1.00 89.69 100 ASN A O 1
ATOM 792 N N . MET A 1 101 ? 8.106 -6.960 14.350 1.00 87.56 101 MET A N 1
ATOM 793 C CA . MET A 1 101 ? 8.866 -6.227 13.344 1.00 87.56 101 MET A CA 1
ATOM 794 C C . MET A 1 101 ? 10.106 -6.994 12.871 1.00 87.56 101 MET A C 1
ATOM 796 O O . MET A 1 101 ? 10.445 -6.944 11.692 1.00 87.56 101 MET A O 1
ATOM 800 N N . GLU A 1 102 ? 10.735 -7.791 13.738 1.00 87.62 102 GLU A N 1
ATOM 801 C CA . GLU A 1 102 ? 11.816 -8.703 13.335 1.00 87.62 102 GLU A CA 1
ATOM 802 C C . GLU A 1 102 ? 11.343 -9.736 12.305 1.00 87.62 102 GLU A C 1
ATOM 804 O O . GLU A 1 102 ? 11.995 -9.928 11.283 1.00 87.62 102 GLU A O 1
ATOM 809 N N . LYS A 1 103 ? 10.168 -10.345 12.507 1.00 85.31 103 LYS A N 1
ATOM 810 C CA . LYS A 1 103 ? 9.588 -11.317 11.566 1.00 85.31 103 LYS A CA 1
ATOM 811 C C . LYS A 1 103 ? 9.285 -10.679 10.208 1.00 85.31 103 LYS A C 1
ATOM 813 O O . LYS A 1 103 ? 9.543 -11.279 9.166 1.00 85.31 103 LYS A O 1
ATOM 818 N N . ILE A 1 104 ? 8.776 -9.448 10.220 1.00 84.81 104 ILE A N 1
ATOM 819 C CA . ILE A 1 104 ? 8.522 -8.671 9.001 1.00 84.81 104 ILE A CA 1
ATOM 820 C C . ILE A 1 104 ? 9.849 -8.330 8.300 1.00 84.81 104 ILE A C 1
ATOM 822 O O . ILE A 1 104 ? 9.953 -8.457 7.081 1.00 84.81 104 ILE A O 1
ATOM 826 N N . ASN A 1 105 ? 10.887 -7.959 9.054 1.00 84.38 105 ASN A N 1
ATOM 827 C CA . ASN A 1 105 ? 12.213 -7.658 8.509 1.00 84.38 105 ASN A CA 1
ATOM 828 C C . ASN A 1 105 ? 12.920 -8.897 7.939 1.00 84.38 105 ASN A C 1
ATOM 830 O O . ASN A 1 105 ? 13.579 -8.791 6.909 1.00 84.38 105 ASN A O 1
ATOM 834 N N . LEU A 1 106 ? 12.729 -10.082 8.521 1.00 83.12 106 LEU A N 1
ATOM 835 C CA . LEU A 1 106 ? 13.276 -11.332 7.978 1.00 83.12 106 LEU A CA 1
ATOM 836 C C . LEU A 1 106 ? 12.735 -11.652 6.576 1.00 83.12 106 LEU A C 1
ATOM 838 O O . LEU A 1 106 ? 13.455 -12.222 5.757 1.00 83.12 106 LEU A O 1
ATOM 842 N N . CYS A 1 107 ? 11.504 -11.228 6.261 1.00 74.31 107 CYS A N 1
ATOM 843 C CA . CYS A 1 107 ? 10.951 -11.348 4.908 1.00 74.31 107 CYS A CA 1
ATOM 844 C C . CYS A 1 107 ? 11.726 -10.487 3.890 1.00 74.31 107 CYS A C 1
ATOM 846 O O . CYS A 1 107 ? 11.754 -10.810 2.706 1.00 74.31 107 CYS A O 1
ATOM 848 N N . ARG A 1 108 ? 12.374 -9.401 4.341 1.00 70.69 108 ARG A N 1
ATOM 849 C CA . ARG A 1 108 ? 13.180 -8.497 3.505 1.00 70.69 108 ARG A CA 1
ATOM 850 C C . ARG A 1 108 ? 14.578 -9.047 3.226 1.00 70.69 108 ARG A C 1
ATOM 852 O O . ARG A 1 108 ? 15.093 -8.860 2.130 1.00 70.69 108 ARG A O 1
ATOM 859 N N . GLU A 1 109 ? 15.196 -9.705 4.202 1.00 68.38 109 GLU A N 1
ATOM 860 C CA . GLU A 1 109 ? 16.576 -10.210 4.086 1.00 68.38 109 GLU A CA 1
ATOM 861 C C . GLU A 1 109 ? 16.709 -11.399 3.124 1.00 68.38 109 GLU A C 1
ATOM 863 O O . GLU A 1 109 ? 17.806 -11.710 2.669 1.00 68.38 109 GLU A O 1
ATOM 868 N N . ARG A 1 110 ? 15.590 -12.047 2.782 1.00 63.97 110 ARG A N 1
ATOM 869 C CA . ARG A 1 110 ? 15.534 -13.208 1.883 1.00 63.97 110 ARG A CA 1
ATOM 870 C C . ARG A 1 110 ? 15.120 -12.868 0.452 1.00 63.97 110 ARG A C 1
ATOM 872 O O . ARG A 1 110 ? 14.834 -13.781 -0.320 1.00 63.97 110 ARG A O 1
ATOM 879 N N . ILE A 1 111 ? 15.054 -11.582 0.103 1.00 65.31 111 ILE A N 1
ATOM 880 C CA . ILE A 1 111 ? 14.677 -11.168 -1.248 1.00 65.31 111 ILE A CA 1
ATOM 881 C C . ILE A 1 111 ? 15.872 -11.390 -2.175 1.00 65.31 111 ILE A C 1
ATOM 883 O O . ILE A 1 111 ? 16.796 -10.579 -2.233 1.00 65.31 111 ILE A O 1
ATOM 887 N N . ASP A 1 112 ? 15.831 -12.504 -2.895 1.00 63.62 112 ASP A N 1
ATOM 888 C CA . ASP A 1 112 ? 16.724 -12.782 -4.012 1.00 63.62 112 ASP A CA 1
ATOM 889 C C . ASP A 1 112 ? 16.068 -12.290 -5.312 1.00 63.62 112 ASP A C 1
ATOM 891 O O . ASP A 1 112 ? 15.011 -12.775 -5.728 1.00 63.62 112 ASP A O 1
ATOM 895 N N . PHE A 1 113 ? 16.686 -11.284 -5.933 1.00 67.44 113 PHE A N 1
ATOM 896 C CA . PHE A 1 113 ? 16.208 -10.661 -7.167 1.00 67.44 113 PHE A CA 1
ATOM 897 C C . PHE A 1 113 ? 16.643 -11.417 -8.430 1.00 67.44 113 PHE A C 1
ATOM 899 O O . PHE A 1 113 ? 16.203 -11.060 -9.525 1.00 67.44 113 PHE A O 1
ATOM 906 N N . ASP A 1 114 ? 17.461 -12.466 -8.307 1.00 71.38 114 ASP A N 1
ATOM 907 C CA . ASP A 1 114 ? 18.012 -13.179 -9.463 1.00 71.38 114 ASP A CA 1
ATOM 908 C C . ASP A 1 114 ? 16.952 -14.025 -10.188 1.00 71.38 114 ASP A C 1
ATOM 910 O O . ASP A 1 114 ? 17.146 -14.434 -11.339 1.00 71.38 114 ASP A O 1
ATOM 914 N N . ARG A 1 115 ? 15.809 -14.303 -9.541 1.00 74.94 115 ARG A N 1
ATOM 915 C CA . ARG A 1 115 ? 14.704 -15.084 -10.120 1.00 74.94 115 ARG A CA 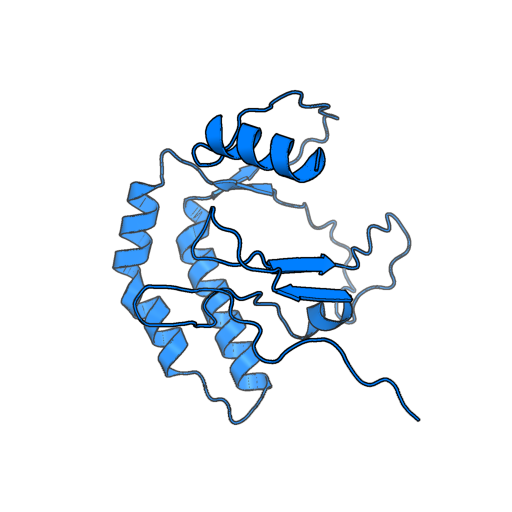1
ATOM 916 C C . ARG A 1 115 ? 13.341 -14.532 -9.711 1.00 74.94 115 ARG A C 1
ATOM 918 O O . ARG A 1 115 ? 13.028 -14.466 -8.527 1.00 74.94 115 ARG A O 1
ATOM 925 N N . GLN A 1 116 ? 12.470 -14.287 -10.696 1.00 75.25 116 GLN A N 1
ATOM 926 C CA . GLN A 1 116 ? 11.085 -13.831 -10.478 1.00 75.25 116 GLN A CA 1
ATOM 927 C C . GLN A 1 116 ? 10.319 -14.709 -9.474 1.00 75.25 116 GLN A C 1
ATOM 929 O O . GLN A 1 116 ? 9.608 -14.199 -8.620 1.00 75.25 116 GLN A O 1
ATOM 934 N N . GLN A 1 117 ? 10.514 -16.030 -9.530 1.00 77.12 117 GLN A N 1
ATOM 935 C CA . GLN A 1 117 ? 9.858 -16.969 -8.619 1.00 77.12 117 GLN A CA 1
ATOM 936 C C . GLN A 1 117 ? 10.244 -16.749 -7.148 1.00 77.12 117 GLN A C 1
ATOM 938 O O . GLN A 1 117 ? 9.416 -16.940 -6.263 1.00 77.12 117 GLN A O 1
ATOM 943 N N . LEU A 1 118 ? 11.491 -16.358 -6.873 1.00 73.94 118 LEU A N 1
ATOM 944 C CA . LEU A 1 118 ? 11.943 -16.081 -5.509 1.00 73.94 118 LEU A CA 1
ATOM 945 C C . LEU A 1 118 ? 11.341 -14.770 -5.006 1.00 73.94 118 LEU A C 1
ATOM 947 O O . LEU A 1 118 ? 10.829 -14.741 -3.892 1.00 73.94 118 LEU A O 1
ATOM 951 N N . PHE A 1 119 ? 11.285 -13.744 -5.858 1.00 77.25 119 PHE A N 1
ATOM 952 C CA . PHE A 1 119 ? 10.580 -12.499 -5.554 1.00 77.25 119 PHE A CA 1
ATOM 953 C C . PHE A 1 119 ? 9.092 -12.730 -5.251 1.00 77.25 119 PHE A C 1
ATOM 955 O O . PHE A 1 119 ? 8.586 -12.242 -4.239 1.00 77.25 119 PHE A O 1
ATOM 962 N N . ASP A 1 120 ? 8.398 -13.506 -6.087 1.00 78.56 120 ASP A N 1
ATOM 963 C CA . ASP A 1 120 ? 6.980 -13.824 -5.895 1.00 78.56 120 ASP A CA 1
ATOM 964 C C . ASP A 1 120 ? 6.754 -14.580 -4.575 1.00 78.56 120 ASP A C 1
ATOM 966 O O . ASP A 1 120 ? 5.812 -14.274 -3.840 1.00 78.56 120 ASP A O 1
ATOM 970 N N . ASN A 1 121 ? 7.649 -15.514 -4.231 1.00 80.88 121 ASN A N 1
ATOM 971 C CA . ASN A 1 121 ? 7.615 -16.227 -2.954 1.00 80.88 121 ASN A CA 1
ATOM 972 C C . ASN A 1 121 ? 7.841 -15.283 -1.766 1.00 80.88 121 ASN A C 1
ATOM 974 O O . ASN A 1 121 ? 7.095 -15.356 -0.790 1.00 80.88 121 ASN A O 1
ATOM 978 N N . SER A 1 122 ? 8.816 -14.373 -1.846 1.00 81.00 122 SER A N 1
ATOM 979 C CA . SER A 1 122 ? 9.067 -13.379 -0.796 1.00 81.00 122 SER A CA 1
ATOM 980 C C . SER A 1 122 ? 7.883 -12.428 -0.620 1.00 81.00 122 SER A C 1
ATOM 982 O O . SER A 1 122 ? 7.499 -12.118 0.508 1.00 81.00 122 SER A O 1
ATOM 984 N N . LEU A 1 123 ? 7.257 -11.993 -1.719 1.00 81.12 123 LEU A N 1
ATOM 985 C CA . LEU A 1 123 ? 6.058 -11.157 -1.672 1.00 81.12 123 LEU A CA 1
ATOM 986 C C . LEU A 1 123 ? 4.878 -11.914 -1.050 1.00 81.12 123 LEU A C 1
ATOM 988 O O . LEU A 1 123 ? 4.139 -11.338 -0.246 1.00 81.12 123 LEU A O 1
ATOM 992 N N . ALA A 1 124 ? 4.707 -13.195 -1.384 1.00 82.38 124 ALA A N 1
ATOM 993 C CA . ALA A 1 124 ? 3.680 -14.046 -0.792 1.00 82.38 124 ALA A CA 1
ATOM 994 C C . ALA A 1 124 ? 3.916 -14.263 0.713 1.00 82.38 124 ALA A C 1
ATOM 996 O O . ALA A 1 124 ? 2.979 -14.119 1.499 1.00 82.38 124 ALA A O 1
ATOM 997 N N . GLU A 1 125 ? 5.157 -14.530 1.128 1.00 84.88 125 GLU A N 1
ATOM 998 C CA . GLU A 1 125 ? 5.546 -14.712 2.534 1.00 84.88 125 GLU A CA 1
ATOM 999 C C . GLU A 1 125 ? 5.334 -13.432 3.352 1.00 84.88 125 GLU A C 1
ATOM 1001 O O . GLU A 1 125 ? 4.726 -13.476 4.427 1.00 84.88 125 GLU A O 1
ATOM 1006 N N . PHE A 1 126 ? 5.753 -12.280 2.817 1.00 86.06 126 PHE A N 1
ATOM 1007 C CA . PHE A 1 126 ? 5.507 -10.971 3.425 1.00 86.06 126 PHE A CA 1
ATOM 1008 C C . PHE A 1 126 ? 4.006 -10.704 3.579 1.00 86.06 126 PHE A C 1
ATOM 1010 O O . PHE A 1 126 ? 3.537 -10.357 4.664 1.00 86.06 126 PHE A O 1
ATOM 1017 N N . THR A 1 127 ? 3.241 -10.910 2.503 1.00 84.50 127 THR A N 1
ATOM 1018 C CA . THR A 1 127 ? 1.791 -10.678 2.487 1.00 84.50 127 THR A CA 1
ATOM 1019 C C . THR A 1 127 ? 1.072 -11.585 3.482 1.00 84.50 127 THR A C 1
ATOM 1021 O O . THR A 1 127 ? 0.223 -11.108 4.234 1.00 84.50 127 THR A O 1
ATOM 1024 N N . SER A 1 128 ? 1.423 -12.874 3.527 1.00 85.50 128 SER A N 1
ATOM 1025 C CA . SER A 1 128 ? 0.852 -13.830 4.482 1.00 85.50 128 SER A CA 1
ATOM 1026 C C . SER A 1 128 ? 1.186 -13.437 5.916 1.00 85.50 128 SER A C 1
ATOM 1028 O O . SER A 1 128 ? 0.286 -13.331 6.740 1.00 85.50 128 SER A O 1
ATOM 1030 N N . THR A 1 129 ? 2.456 -13.137 6.199 1.00 87.12 129 THR A N 1
ATOM 1031 C C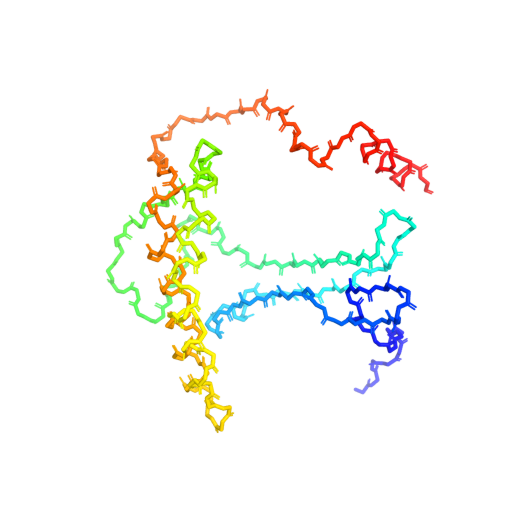A . THR A 1 129 ? 2.905 -12.743 7.541 1.00 87.12 129 THR A CA 1
ATOM 1032 C C . THR A 1 129 ? 2.175 -11.497 8.028 1.00 87.12 129 THR A C 1
ATOM 1034 O O . THR A 1 129 ? 1.708 -11.462 9.168 1.00 87.12 129 THR A O 1
ATOM 1037 N N . LEU A 1 130 ? 2.040 -10.485 7.168 1.00 88.00 130 LEU A N 1
ATOM 1038 C CA . LEU A 1 130 ? 1.320 -9.266 7.507 1.00 88.00 130 LEU A CA 1
ATOM 1039 C C . LEU A 1 130 ? -0.168 -9.548 7.735 1.00 88.00 130 LEU A C 1
ATOM 1041 O O . LEU A 1 130 ? -0.730 -9.076 8.719 1.00 88.00 130 LEU A O 1
ATOM 1045 N N . ASN A 1 131 ? -0.800 -10.343 6.870 1.00 85.19 131 ASN A N 1
ATOM 1046 C CA . ASN A 1 131 ? -2.200 -10.722 7.039 1.00 85.19 131 ASN A CA 1
ATOM 1047 C C . ASN A 1 131 ? -2.430 -11.494 8.341 1.00 85.19 131 ASN A C 1
ATOM 1049 O O . ASN A 1 131 ? -3.393 -11.189 9.035 1.00 85.19 131 ASN A O 1
ATOM 1053 N N . ASP A 1 132 ? -1.545 -12.415 8.717 1.00 86.62 132 ASP A N 1
ATOM 1054 C CA . ASP A 1 132 ? -1.663 -13.188 9.959 1.00 86.62 132 ASP A CA 1
ATOM 1055 C C . ASP A 1 132 ? -1.564 -12.294 11.201 1.00 86.62 132 ASP A C 1
ATOM 1057 O O . ASP A 1 132 ? -2.337 -12.450 12.148 1.00 86.62 132 ASP A O 1
ATOM 1061 N N . ILE A 1 133 ? -0.646 -11.321 11.186 1.00 88.25 133 ILE A N 1
ATOM 1062 C CA . ILE A 1 133 ? -0.493 -10.342 12.272 1.00 88.25 133 ILE A CA 1
ATOM 1063 C C . ILE A 1 133 ? -1.724 -9.433 12.352 1.00 88.25 133 ILE A C 1
ATOM 1065 O O . ILE A 1 133 ? -2.189 -9.114 13.444 1.00 88.25 133 ILE A O 1
ATOM 1069 N N . MET A 1 134 ? -2.251 -9.008 11.203 1.00 86.69 134 MET A N 1
ATOM 1070 C CA . MET A 1 134 ? -3.298 -7.988 11.118 1.00 86.69 134 MET A CA 1
ATOM 1071 C C . MET A 1 134 ? -4.714 -8.562 11.256 1.00 86.69 134 MET A C 1
ATOM 1073 O O . MET A 1 134 ? -5.610 -7.865 11.735 1.00 86.69 134 MET A O 1
ATOM 1077 N N . ALA A 1 135 ? -4.936 -9.819 10.864 1.00 84.25 135 ALA A N 1
ATOM 1078 C CA . ALA A 1 135 ? -6.250 -10.462 10.819 1.00 84.25 135 ALA A CA 1
ATOM 1079 C C . ALA A 1 135 ? -7.045 -10.381 12.136 1.00 84.25 135 ALA A C 1
ATOM 1081 O O . ALA A 1 135 ? -8.239 -10.073 12.059 1.00 84.25 135 ALA A O 1
ATOM 1082 N N . PRO A 1 136 ? -6.447 -10.564 13.333 1.00 85.44 136 PRO A N 1
ATOM 1083 C CA . PRO A 1 136 ? -7.166 -10.433 14.604 1.00 85.44 136 PRO A CA 1
ATOM 1084 C C . PRO A 1 136 ? -7.766 -9.040 14.837 1.00 85.44 136 PRO A C 1
ATOM 1086 O O . PRO A 1 136 ? -8.753 -8.896 15.558 1.00 85.44 136 PRO A O 1
ATOM 1089 N N . PHE A 1 137 ? -7.190 -8.011 14.215 1.00 84.56 137 PHE A N 1
ATOM 1090 C CA . PHE A 1 137 ? -7.598 -6.614 14.373 1.00 84.56 137 PHE A CA 1
ATOM 1091 C C . PHE A 1 137 ? -8.596 -6.160 13.299 1.00 84.56 137 PHE A C 1
ATOM 1093 O O . PHE A 1 137 ? -9.111 -5.036 13.335 1.00 84.56 137 PHE A O 1
ATOM 1100 N N . LEU A 1 138 ? -8.914 -7.041 12.348 1.00 81.62 138 LEU A N 1
ATOM 1101 C CA . LEU A 1 138 ? -9.886 -6.794 11.297 1.00 81.62 138 LEU A CA 1
ATOM 1102 C C . LEU A 1 138 ? -11.251 -7.373 11.685 1.00 81.62 138 LEU A C 1
ATOM 1104 O O . LEU A 1 138 ? -11.434 -8.573 11.880 1.00 81.62 138 LEU A O 1
ATOM 1108 N N . LYS A 1 139 ? -12.273 -6.518 11.724 1.00 69.94 139 LYS A N 1
ATOM 1109 C CA . LYS A 1 139 ? -13.658 -6.952 11.915 1.00 69.94 139 LYS A CA 1
ATOM 1110 C C . LYS A 1 139 ? -14.170 -7.599 10.628 1.00 69.94 139 LYS A C 1
ATOM 1112 O O . LYS A 1 139 ? -14.404 -6.905 9.634 1.00 69.94 139 LYS A O 1
ATOM 1117 N N . LYS A 1 140 ? -14.404 -8.913 10.658 1.00 68.00 140 LYS A N 1
ATOM 1118 C CA . LYS A 1 140 ? -15.054 -9.655 9.568 1.00 68.00 140 LYS A CA 1
ATOM 1119 C C . LYS A 1 140 ? -16.539 -9.282 9.498 1.00 68.00 140 LYS A C 1
ATOM 1121 O O . LYS A 1 140 ? -17.316 -9.577 10.405 1.00 68.00 140 LYS A O 1
ATOM 1126 N N . ARG A 1 141 ? -16.959 -8.618 8.418 1.00 58.47 141 ARG A N 1
ATOM 1127 C CA . ARG A 1 141 ? -18.375 -8.465 8.061 1.00 58.47 141 ARG A CA 1
ATOM 1128 C C . ARG A 1 141 ? -18.782 -9.647 7.193 1.00 58.47 141 ARG A C 1
ATOM 1130 O O . ARG A 1 141 ? -18.411 -9.717 6.022 1.00 58.47 141 ARG A O 1
ATOM 1137 N N . THR A 1 142 ? -19.600 -10.534 7.744 1.00 54.50 142 THR A N 1
ATOM 1138 C CA . THR A 1 142 ? -20.370 -11.478 6.937 1.00 54.50 142 THR A CA 1
ATOM 1139 C C . THR A 1 142 ? -21.427 -10.681 6.171 1.00 54.50 142 THR A C 1
ATOM 1141 O O . THR A 1 142 ? -22.291 -10.022 6.754 1.00 54.50 142 THR A O 1
ATOM 1144 N N . ASN A 1 143 ? -21.326 -10.654 4.841 1.00 50.25 143 ASN A N 1
ATOM 1145 C CA . ASN A 1 143 ? -22.349 -10.022 4.012 1.00 50.25 143 ASN A CA 1
ATOM 1146 C C . ASN A 1 143 ? -23.617 -10.888 4.045 1.00 50.25 143 ASN A C 1
ATOM 1148 O O . ASN A 1 143 ? -23.828 -11.721 3.170 1.00 50.25 143 ASN A O 1
ATOM 1152 N N . ASN A 1 144 ? -24.508 -10.643 5.003 1.00 45.91 144 ASN A N 1
ATOM 1153 C CA . ASN A 1 144 ? -25.923 -10.870 4.742 1.00 45.91 144 ASN A CA 1
ATOM 1154 C C . ASN A 1 144 ? -26.341 -9.775 3.762 1.00 45.91 144 ASN A C 1
ATOM 1156 O O . ASN A 1 144 ? -26.346 -8.599 4.126 1.00 45.91 144 ASN A O 1
ATOM 1160 N N . TYR A 1 145 ? -26.610 -10.143 2.506 1.00 45.25 145 TYR A N 1
ATOM 1161 C CA . TYR A 1 145 ? -27.086 -9.230 1.465 1.00 45.25 145 TYR A CA 1
ATOM 1162 C C . TYR A 1 145 ? -28.414 -8.586 1.893 1.00 45.25 145 TYR A C 1
ATOM 1164 O O . TYR A 1 145 ? -29.496 -9.014 1.506 1.00 45.25 145 TYR A O 1
ATOM 1172 N N . LYS A 1 146 ? -28.340 -7.516 2.680 1.00 41.78 146 LYS A N 1
ATOM 1173 C CA . LYS A 1 146 ? -29.352 -6.471 2.690 1.00 41.78 146 LYS A CA 1
ATOM 1174 C C . LYS A 1 146 ? -28.802 -5.360 1.815 1.00 41.78 146 LYS A C 1
ATOM 1176 O O . LYS A 1 146 ? -27.735 -4.812 2.080 1.00 41.78 146 LYS A O 1
ATOM 1181 N N . SER A 1 147 ? -29.508 -5.108 0.718 1.00 49.06 147 SER A N 1
ATOM 1182 C CA . SER A 1 147 ? -29.318 -3.949 -0.147 1.00 49.06 147 SER A CA 1
ATOM 1183 C C . SER A 1 147 ? -29.328 -2.688 0.717 1.00 49.06 147 SER A C 1
ATOM 1185 O O . SER A 1 147 ? -30.390 -2.191 1.084 1.00 49.06 147 SER A O 1
ATOM 1187 N N . CYS A 1 148 ? -28.151 -2.174 1.054 1.00 39.16 148 CYS A N 1
ATOM 1188 C CA . CYS A 1 148 ? -28.018 -0.912 1.755 1.00 39.16 148 CYS A CA 1
ATOM 1189 C C . CYS A 1 148 ? -27.620 0.153 0.736 1.00 39.16 148 CYS A C 1
ATOM 1191 O O . CYS A 1 148 ? -26.445 0.309 0.412 1.00 39.16 148 CYS A O 1
ATOM 1193 N N . ARG A 1 149 ? -28.607 0.928 0.270 1.00 50.25 149 ARG A N 1
ATOM 1194 C CA . ARG A 1 149 ? -28.380 2.354 0.007 1.00 50.25 149 ARG A CA 1
ATOM 1195 C C . ARG A 1 149 ? -27.945 2.965 1.342 1.00 50.25 149 ARG A C 1
ATOM 1197 O O . ARG A 1 149 ? -28.792 3.298 2.162 1.00 50.25 149 ARG A O 1
ATOM 1204 N N . SER A 1 150 ? -26.647 3.014 1.621 1.00 42.16 150 SER A N 1
ATOM 1205 C CA . SER A 1 150 ? -26.146 3.646 2.841 1.00 42.16 150 SER A CA 1
ATOM 1206 C C . SER A 1 150 ? -25.793 5.100 2.550 1.00 42.16 150 SER A C 1
ATOM 1208 O O . SER A 1 150 ? -24.705 5.387 2.058 1.00 42.16 150 SER A O 1
ATOM 1210 N N . ASN A 1 151 ? -26.710 6.003 2.899 1.00 46.69 151 ASN A N 1
ATOM 1211 C CA . ASN A 1 151 ? -26.450 7.430 3.108 1.00 46.69 151 ASN A CA 1
ATOM 1212 C C . ASN A 1 151 ? -25.630 7.644 4.397 1.00 46.69 151 ASN A C 1
ATOM 1214 O O . ASN A 1 151 ? -26.071 8.340 5.304 1.00 46.69 151 ASN A O 1
ATOM 1218 N N . ILE A 1 152 ? -24.462 7.013 4.514 1.00 43.59 152 ILE A N 1
ATOM 1219 C CA . ILE A 1 152 ? -23.544 7.261 5.632 1.00 43.59 152 ILE A CA 1
ATOM 1220 C C . ILE A 1 152 ? -22.291 7.886 5.034 1.00 43.59 152 ILE A C 1
ATOM 1222 O O . ILE A 1 152 ? -21.364 7.203 4.602 1.00 43.59 152 ILE A O 1
ATOM 1226 N N . CYS A 1 153 ? -22.362 9.209 4.934 1.00 50.47 153 CYS A N 1
ATOM 1227 C CA . CYS A 1 153 ? -21.272 10.111 4.603 1.00 50.47 153 CYS A CA 1
ATOM 1228 C C . CYS A 1 153 ? -20.605 10.527 5.919 1.00 50.47 153 CYS A C 1
ATOM 1230 O O . CYS A 1 153 ? -20.714 11.674 6.340 1.00 50.47 153 CYS A O 1
ATOM 1232 N N . ASP A 1 154 ? -19.991 9.569 6.610 1.00 47.88 154 ASP A N 1
ATOM 1233 C CA . ASP A 1 154 ? -19.037 9.920 7.655 1.00 47.88 154 ASP A CA 1
ATOM 1234 C C . ASP A 1 154 ? -17.686 10.013 6.963 1.00 47.88 154 ASP A C 1
ATOM 1236 O O . ASP A 1 154 ? -17.031 9.008 6.663 1.00 47.88 154 ASP A O 1
ATOM 1240 N N . ASP A 1 155 ? -17.332 11.239 6.595 1.00 54.81 155 ASP A N 1
ATOM 1241 C CA . ASP A 1 155 ? -16.029 11.541 6.039 1.00 54.81 155 ASP A CA 1
ATOM 1242 C C . ASP A 1 155 ? -14.931 11.006 6.943 1.00 54.81 155 ASP A C 1
ATOM 1244 O O . ASP A 1 155 ? -14.973 11.120 8.171 1.00 54.81 155 ASP A O 1
ATOM 1248 N N . LYS A 1 156 ? -13.921 10.411 6.310 1.00 57.66 156 LYS A N 1
ATOM 1249 C CA . LYS A 1 156 ? -12.744 9.943 7.030 1.00 57.66 156 LYS A CA 1
ATOM 1250 C C . LYS A 1 156 ? -12.125 11.144 7.761 1.00 57.66 156 LYS A C 1
ATOM 1252 O O . LYS A 1 156 ? -12.123 12.236 7.198 1.00 57.66 156 LYS A O 1
ATOM 1257 N N . PRO A 1 157 ? -11.558 10.978 8.967 1.00 57.97 157 PRO A N 1
ATOM 1258 C CA . PRO A 1 157 ? -11.096 12.103 9.789 1.00 57.97 157 PRO A CA 1
ATOM 1259 C C . PRO A 1 157 ? -10.033 12.989 9.114 1.00 57.97 157 PRO A C 1
ATOM 1261 O O . PRO A 1 157 ? -9.875 14.150 9.477 1.00 57.97 157 PRO A O 1
ATOM 1264 N N . TRP A 1 158 ? -9.334 12.471 8.100 1.00 60.28 158 TRP A N 1
ATOM 1265 C CA . TRP A 1 158 ? -8.375 13.221 7.284 1.00 60.28 158 TRP A CA 1
ATOM 1266 C C . TRP A 1 158 ? -8.985 13.918 6.054 1.00 60.28 158 TRP A C 1
ATOM 1268 O O . TRP A 1 158 ? -8.296 14.681 5.388 1.00 60.28 158 TRP A O 1
ATOM 1278 N N . PHE A 1 159 ? -10.262 13.684 5.740 1.00 62.53 159 PHE A N 1
ATOM 1279 C CA . PHE A 1 159 ? -11.009 14.369 4.682 1.00 62.53 159 PHE A CA 1
ATOM 1280 C C . PHE A 1 159 ? -11.911 15.441 5.304 1.00 62.53 159 PHE A C 1
ATOM 1282 O O . PHE A 1 159 ? -13.140 15.359 5.333 1.00 62.53 159 PHE A O 1
ATOM 1289 N N . ASN A 1 160 ? -11.257 16.440 5.891 1.00 71.12 160 ASN A N 1
ATOM 1290 C CA . ASN A 1 160 ? -11.921 17.498 6.640 1.00 71.12 160 ASN A CA 1
ATOM 1291 C C . ASN A 1 160 ? -12.611 18.521 5.709 1.00 71.12 160 ASN A C 1
ATOM 1293 O O . ASN A 1 160 ? -12.519 18.465 4.479 1.00 71.12 160 ASN A O 1
ATOM 1297 N N . ALA A 1 161 ? -13.319 19.485 6.305 1.00 77.25 161 ALA A N 1
ATOM 1298 C CA . ALA A 1 161 ? -14.019 20.534 5.560 1.00 77.25 161 ALA A CA 1
ATOM 1299 C C . ALA A 1 161 ? -13.091 21.319 4.612 1.00 77.25 161 ALA A C 1
ATOM 1301 O O . ALA A 1 161 ? -13.513 21.708 3.526 1.00 77.25 161 ALA A O 1
ATOM 1302 N N . GLN A 1 162 ? -11.819 21.482 4.983 1.00 74.31 162 GLN A N 1
ATOM 1303 C CA . GLN A 1 162 ? -10.820 22.146 4.153 1.00 74.31 162 GLN A CA 1
ATOM 1304 C C . GLN A 1 162 ? -10.503 21.324 2.895 1.00 74.31 162 GLN A C 1
ATOM 1306 O O . GLN A 1 162 ? -10.533 21.874 1.798 1.00 74.31 162 GLN A O 1
ATOM 1311 N N . CYS A 1 163 ? -10.300 20.007 3.011 1.00 69.88 163 CYS A N 1
ATOM 1312 C CA . CYS A 1 163 ? -10.111 19.120 1.855 1.00 69.88 163 CYS A CA 1
ATOM 1313 C C . CYS A 1 163 ? -11.313 19.160 0.897 1.00 69.88 163 CYS A C 1
ATOM 1315 O O . CYS A 1 163 ? -11.137 19.227 -0.322 1.00 69.88 163 CYS A O 1
ATOM 1317 N N . LYS A 1 164 ? -12.538 19.186 1.438 1.00 75.38 164 LYS A N 1
ATOM 1318 C CA . LYS A 1 164 ? -13.771 19.301 0.639 1.00 75.38 164 LYS A CA 1
ATOM 1319 C C . LYS A 1 164 ? -13.863 20.622 -0.115 1.00 75.38 164 LYS A C 1
ATOM 1321 O O . LYS A 1 164 ? -14.294 20.640 -1.268 1.00 75.38 164 LYS A O 1
ATOM 1326 N N . ASP A 1 165 ? -13.501 21.723 0.532 1.00 77.56 165 ASP A N 1
ATOM 1327 C CA . ASP A 1 165 ? -13.505 23.050 -0.085 1.00 77.56 165 ASP A CA 1
ATOM 1328 C C . ASP A 1 165 ? -12.468 23.158 -1.195 1.00 77.56 165 ASP A C 1
ATOM 1330 O O . ASP A 1 165 ? -12.773 23.663 -2.276 1.00 77.56 165 ASP A O 1
ATOM 1334 N N . LEU A 1 166 ? -11.268 22.632 -0.960 1.00 73.38 166 LEU A N 1
ATOM 1335 C CA . LEU A 1 166 ? -10.200 22.613 -1.954 1.00 73.38 166 LEU A CA 1
ATOM 1336 C C . LEU A 1 166 ? -10.583 21.775 -3.178 1.00 73.38 166 LEU A C 1
ATOM 1338 O O . LEU A 1 166 ? -10.440 22.2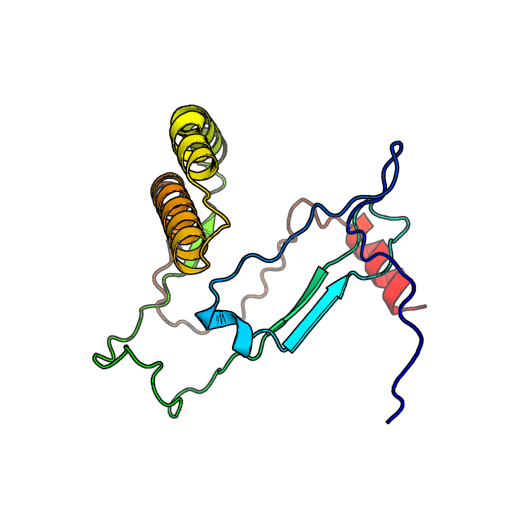39 -4.308 1.00 73.38 166 LEU A O 1
ATOM 1342 N N . HIS A 1 167 ? -11.170 20.597 -2.965 1.00 69.88 167 HIS A N 1
ATOM 1343 C CA . HIS A 1 167 ? -11.676 19.757 -4.049 1.00 69.88 167 HIS A CA 1
ATOM 1344 C C . HIS A 1 167 ? -12.820 20.429 -4.829 1.00 69.88 167 HIS A C 1
ATOM 1346 O O . HIS A 1 167 ? -12.834 20.402 -6.060 1.00 69.88 167 HIS A O 1
ATOM 1352 N N . ARG A 1 168 ? -13.759 21.093 -4.137 1.00 75.31 168 ARG A N 1
ATOM 1353 C CA . ARG A 1 168 ? -14.832 21.866 -4.791 1.00 75.31 168 ARG A CA 1
ATOM 1354 C C . ARG A 1 168 ? -14.293 23.017 -5.633 1.00 75.31 168 ARG A C 1
ATOM 1356 O O . ARG A 1 168 ? -14.870 23.300 -6.677 1.00 75.31 168 ARG A O 1
ATOM 1363 N N . ARG A 1 169 ? -13.226 23.688 -5.198 1.00 75.19 169 ARG A N 1
ATOM 1364 C CA . ARG A 1 169 ? -12.583 24.742 -5.997 1.00 75.19 169 ARG A CA 1
ATOM 1365 C C . ARG A 1 169 ? -11.899 24.162 -7.229 1.00 75.19 169 ARG A C 1
ATOM 1367 O O . ARG A 1 169 ? -12.087 24.704 -8.303 1.00 75.19 169 ARG A O 1
ATOM 1374 N N . TYR A 1 170 ? -11.196 23.041 -7.084 1.00 67.00 170 TYR A N 1
ATOM 1375 C CA . TYR A 1 170 ? -10.528 22.364 -8.197 1.00 67.00 170 TYR A CA 1
ATOM 1376 C C . TYR A 1 170 ? -11.493 21.922 -9.310 1.00 67.00 170 TYR A C 1
ATOM 1378 O O . TYR A 1 170 ? -11.190 22.124 -10.475 1.00 67.00 170 TYR A O 1
ATOM 1386 N N . ILE A 1 171 ? -12.661 21.360 -8.969 1.00 72.12 171 ILE A N 1
ATOM 1387 C CA . ILE A 1 171 ? -13.652 20.907 -9.970 1.00 72.12 171 ILE A CA 1
ATOM 1388 C C . ILE A 1 171 ? -14.358 22.072 -10.684 1.00 72.12 171 ILE A C 1
ATOM 1390 O O . ILE A 1 171 ? -14.838 21.901 -11.800 1.00 72.12 171 ILE A O 1
ATOM 1394 N N . ASN A 1 172 ? -14.465 23.236 -10.037 1.00 58.69 172 ASN A N 1
ATOM 1395 C CA . ASN A 1 172 ? -15.175 24.403 -10.573 1.00 58.69 172 ASN A CA 1
ATOM 1396 C C . ASN A 1 172 ? -14.243 25.432 -11.249 1.00 58.69 172 ASN A C 1
ATOM 1398 O O . ASN A 1 172 ? -14.689 26.542 -11.545 1.00 58.69 172 ASN A O 1
ATOM 1402 N N . CYS A 1 173 ? -12.971 25.084 -11.459 1.00 46.81 173 CYS A N 1
ATOM 1403 C CA . CYS A 1 173 ? -12.008 25.831 -12.271 1.00 46.81 173 CYS A CA 1
ATOM 1404 C C . CYS A 1 173 ? -11.808 25.126 -13.614 1.00 46.81 173 CYS A C 1
ATOM 1406 O O . CYS A 1 173 ? -11.621 25.855 -14.612 1.00 46.81 173 CYS A O 1
#

Radius of gyration: 20.7 Å; chains: 1; bounding box: 47×52×56 Å

Sequence (173 aa):
MAGIKNGFANDFTFCGANGMSVIDYLLVPVSLFPIVRQLIVSNFTTFSDHAFLHIQLSLLCNKQNSTPFPGDENGEKLSQDKFKWNDELKEQCRDCLLNNMEKINLCRERIDFDRQQLFDNSLAEFTSTLNDIMAPFLKKRTNNYKSCRSNICDDKPWFNAQCKDLHRRYINC

Secondary structure (DSSP, 8-state):
--------S---SEEETTEEE--------GGGGGGEEEEEEPPPBTTBSBPPEEEEE-----SS-PPPPTT--S-------EEEE-GGGHHHHHHHHHHTHHHHHHHHHT--TT-HHHHHHHHHHHHHHHHHHHGGGEEEE---------------TTS-HHHHHHHHHHHT-

Organism: Mytilus edulis (NCBI:txid6550)

pLDDT: mean 70.18, std 17.97, range [30.45, 91.31]

Foldseek 3Di:
DDDDDDDDDDLFFFQDPVGTHNDDDDDDFPVQPVQWPDWHFADDDPVDRGTDIDTHGNPPPDDPDDDDDVPPPDPDPPQPFDWDADPVCVVVLVVLCVVCVVVLVVLVVQDDPPDPVSNSVSVVSNVVVNCVSCVVRIDTDRDPPDPDPDPDPPDDPVCDPVVVVVVVVVVVD